Protein AF-A0A3C0AR75-F1 (afdb_monomer)

Solvent-accessible surface area (backbone atoms only — not comparable to full-atom values): 4696 Å² total; per-residue (Å²): 140,86,87,83,90,79,83,83,88,58,63,73,75,68,22,71,66,41,50,51,52,54,50,52,57,57,56,69,67,58,72,68,72,65,57,60,56,53,50,54,51,49,67,55,46,54,61,49,45,52,52,51,21,53,50,44,26,54,48,24,53,73,72,43,64,90,65,23,66,64,55,11,53,54,55,29,71,75,94

Radius of gyration: 30.59 Å; Cα contacts (8 Å, |Δi|>4): 36; chains: 1; bounding box: 62×20×83 Å

Secondary structure (DSSP, 8-state):
--------SS-GGGSHHHHHHHHHHHHHTS--THHHHHHHHHHHHHHHHHHHHHHHHHHHHHHPPSSHHHHHHHHHHH-

Sequence (79 aa):
TGSFLMKAEKVGGETLLSQIIQMVSSAQRSRAPIQRVVDTIAARFVPAVLAISVITFLLWSWLGPEPRFAYALINAVAV

Foldseek 3Di:
DDDDDDDDPDDDCRDPVNVVVVVVVVVVPPDDPVVVVVVVCCVVVVVVLLVVLVVQLVCQCVVNDPVSNVNSVVSSVVD

Structure (mmCIF, N/CA/C/O backbone):
data_AF-A0A3C0AR75-F1
#
_entry.id   AF-A0A3C0AR75-F1
#
loop_
_atom_site.group_PDB
_atom_site.id
_atom_site.type_symbol
_atom_site.label_atom_id
_atom_site.label_alt_id
_atom_site.label_comp_id
_atom_site.label_asym_id
_atom_site.label_entity_id
_atom_site.label_seq_id
_atom_site.pdbx_PDB_ins_code
_atom_site.Cartn_x
_atom_site.Cartn_y
_atom_site.Cartn_z
_atom_site.occupancy
_atom_site.B_iso_or_equiv
_atom_site.auth_seq_id
_atom_site.auth_comp_id
_atom_site.auth_asym_id
_atom_site.auth_atom_id
_atom_site.pdbx_PDB_model_num
ATOM 1 N N . THR A 1 1 ? -13.255 -5.488 54.271 1.00 71.25 1 THR A N 1
ATOM 2 C CA . THR A 1 1 ? -13.556 -6.230 53.027 1.00 71.25 1 THR A CA 1
ATOM 3 C C . THR A 1 1 ? -15.043 -6.516 53.008 1.00 71.25 1 THR A C 1
ATOM 5 O O . THR A 1 1 ? -15.550 -7.036 53.989 1.00 71.25 1 THR A O 1
ATOM 8 N N . GLY A 1 2 ? -15.761 -6.069 51.976 1.00 86.75 2 GLY A N 1
ATOM 9 C CA . GLY A 1 2 ? -17.222 -6.199 51.880 1.00 86.75 2 GLY A CA 1
ATOM 10 C C . GLY A 1 2 ? -17.621 -7.116 50.727 1.00 86.75 2 GLY A C 1
ATOM 11 O O . GLY A 1 2 ? -16.932 -7.146 49.710 1.00 86.75 2 GLY A O 1
ATOM 12 N N . SER A 1 3 ? -18.716 -7.856 50.890 1.00 91.06 3 SER A N 1
ATOM 13 C CA . SER A 1 3 ? -19.324 -8.666 49.831 1.00 91.06 3 SER A CA 1
ATOM 14 C C . SER A 1 3 ? -20.614 -8.017 49.348 1.00 91.06 3 SER A C 1
ATOM 16 O O . SER A 1 3 ? -21.364 -7.476 50.160 1.00 91.06 3 SER A O 1
ATOM 18 N N . PHE A 1 4 ? -20.918 -8.143 48.059 1.00 93.81 4 PHE A N 1
ATOM 19 C CA . PHE A 1 4 ? -2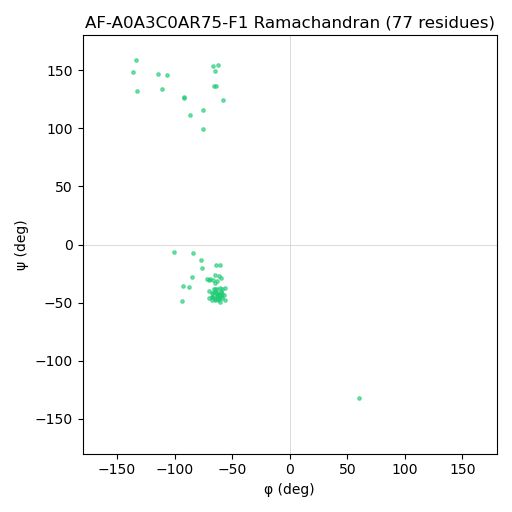2.224 -7.773 47.525 1.00 93.81 4 PHE A CA 1
ATOM 20 C C . PHE A 1 4 ? -22.731 -8.835 46.549 1.00 93.81 4 PHE A C 1
ATOM 22 O O . PHE A 1 4 ? -21.949 -9.502 45.872 1.00 93.81 4 PHE A O 1
ATOM 29 N N . LEU A 1 5 ? -24.051 -8.991 46.504 1.00 94.00 5 LEU A N 1
ATOM 30 C CA . LEU A 1 5 ? -24.743 -9.834 45.537 1.00 94.00 5 LEU A CA 1
ATOM 31 C C . LEU A 1 5 ? -25.119 -8.985 44.324 1.00 94.00 5 LEU A C 1
ATOM 33 O O . LEU A 1 5 ? -25.754 -7.941 44.456 1.00 94.00 5 LEU A O 1
ATOM 37 N N . MET A 1 6 ? -24.726 -9.450 43.142 1.00 94.06 6 MET A N 1
ATOM 38 C CA . MET A 1 6 ? -25.041 -8.834 41.858 1.00 94.06 6 MET A CA 1
ATOM 39 C C . MET A 1 6 ? -26.008 -9.727 41.087 1.00 94.06 6 MET A C 1
ATOM 41 O O . MET A 1 6 ? -25.769 -10.925 40.947 1.00 94.06 6 MET A O 1
ATOM 45 N N . LYS A 1 7 ? -27.062 -9.132 40.522 1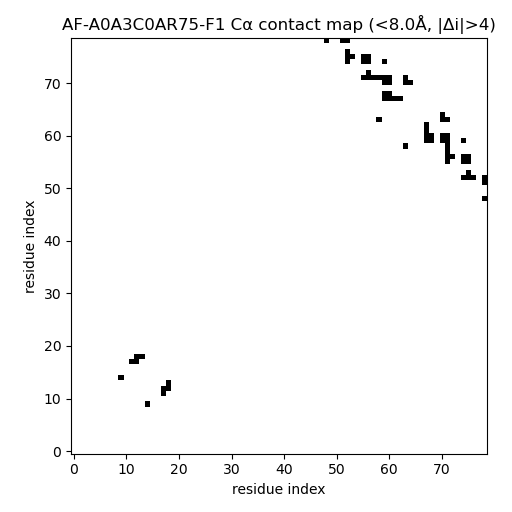.00 94.88 7 LYS A N 1
ATOM 46 C CA . LYS A 1 7 ? -27.887 -9.781 39.501 1.00 94.88 7 LYS A CA 1
ATOM 47 C C . LYS A 1 7 ? -27.331 -9.428 38.125 1.00 94.88 7 LYS A C 1
ATOM 49 O O . LYS A 1 7 ? -27.174 -8.254 37.807 1.00 94.88 7 LYS A O 1
ATOM 54 N N . ALA A 1 8 ? -27.040 -10.435 37.311 1.00 95.25 8 ALA A N 1
ATOM 55 C CA . ALA A 1 8 ? -26.615 -10.209 35.937 1.00 95.25 8 ALA A CA 1
ATOM 56 C C . ALA A 1 8 ? -27.826 -9.818 35.073 1.00 95.25 8 ALA A C 1
ATOM 58 O O . ALA A 1 8 ? -28.750 -10.612 34.909 1.00 95.25 8 ALA A O 1
ATOM 59 N N . GLU A 1 9 ? -27.823 -8.596 34.539 1.00 95.44 9 GLU A N 1
ATOM 60 C CA . GLU A 1 9 ? -28.864 -8.115 33.616 1.00 95.44 9 GLU A CA 1
ATOM 61 C C . GLU A 1 9 ? -28.561 -8.458 32.155 1.00 95.44 9 GLU A C 1
ATOM 63 O O . GLU A 1 9 ? -29.472 -8.765 31.395 1.00 95.44 9 GLU A O 1
ATOM 68 N N . LYS A 1 10 ? -27.282 -8.418 31.760 1.00 94.94 10 LYS A N 1
ATOM 69 C CA . LYS A 1 10 ? -26.812 -8.740 30.406 1.00 94.94 10 LYS A CA 1
ATOM 70 C C . LYS A 1 10 ? -25.619 -9.677 30.491 1.00 94.94 10 LYS A C 1
ATOM 72 O O . LYS A 1 10 ? -24.680 -9.416 31.242 1.00 94.94 10 LYS A O 1
ATOM 77 N N . VAL A 1 11 ? -25.648 -10.752 29.709 1.00 94.94 11 VAL A N 1
ATOM 78 C CA . VAL A 1 11 ? -24.605 -11.786 29.681 1.00 94.94 11 VAL A CA 1
ATOM 79 C C . VAL A 1 11 ? -24.225 -12.133 28.245 1.00 94.94 11 VAL A C 1
ATOM 81 O O . VAL A 1 11 ? -24.969 -11.858 27.305 1.00 94.94 11 VAL A O 1
ATOM 84 N N . GLY A 1 12 ? -23.036 -12.707 28.060 1.00 94.31 12 GLY A N 1
ATOM 85 C CA . GLY A 1 12 ? -22.534 -13.063 26.733 1.00 94.31 12 GLY A CA 1
ATOM 86 C C . GLY A 1 12 ? -22.409 -11.848 25.806 1.00 94.31 12 GLY A C 1
ATOM 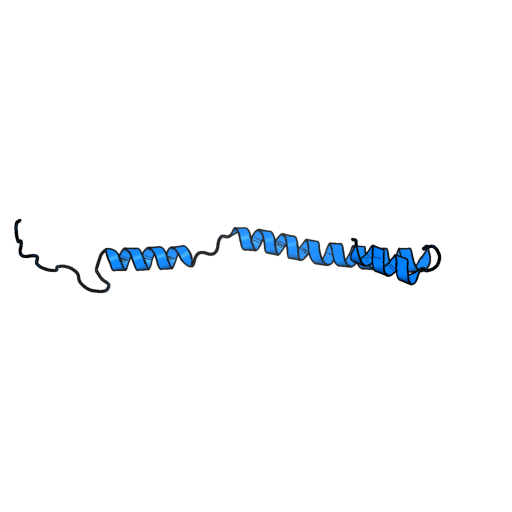87 O O . GLY A 1 12 ? -21.875 -10.809 26.203 1.00 94.31 12 GLY A O 1
ATOM 88 N N . GLY A 1 13 ? -22.919 -11.982 24.577 1.00 92.50 13 GLY A N 1
ATOM 89 C CA . GLY A 1 13 ? -22.800 -10.975 23.515 1.00 92.50 13 GLY A CA 1
ATOM 90 C C . GLY A 1 13 ? -23.495 -9.640 23.804 1.00 92.50 13 GLY A C 1
ATOM 91 O O . GLY A 1 13 ? -23.161 -8.631 23.191 1.00 92.50 13 GLY A O 1
ATOM 92 N N . GLU A 1 14 ? -24.416 -9.603 24.767 1.00 94.44 14 GLU A N 1
ATOM 93 C CA . GLU A 1 14 ? -25.128 -8.378 25.150 1.00 94.44 14 GLU A CA 1
ATOM 94 C C . GLU A 1 14 ? -24.352 -7.516 26.155 1.00 94.44 14 GLU A C 1
ATOM 96 O O . GLU A 1 14 ? -24.752 -6.388 26.462 1.00 94.44 14 GLU A O 1
ATOM 101 N N . THR A 1 15 ? -23.229 -8.025 26.670 1.00 96.81 15 THR A N 1
ATOM 102 C CA . THR A 1 15 ? -22.372 -7.285 27.600 1.00 96.81 15 THR A CA 1
ATOM 103 C C . THR A 1 15 ? -21.747 -6.063 26.936 1.00 96.81 15 THR A C 1
ATOM 105 O O . THR A 1 15 ? -21.411 -6.068 25.751 1.00 96.81 15 THR A O 1
ATOM 108 N N . LEU A 1 16 ? -21.500 -5.022 27.734 1.00 95.94 16 LEU A N 1
ATOM 109 C CA . LEU A 1 16 ? -20.775 -3.833 27.275 1.00 95.94 16 LEU A CA 1
ATOM 110 C C . LEU A 1 16 ? -19.394 -4.192 26.710 1.00 95.94 16 LEU A C 1
ATOM 112 O O . LEU A 1 16 ? -18.986 -3.644 25.691 1.00 95.94 16 LEU A O 1
ATOM 116 N N . LEU A 1 17 ? -18.702 -5.163 27.316 1.00 95.81 17 LEU A N 1
ATOM 117 C CA . LEU A 1 17 ? -17.413 -5.640 26.815 1.00 95.81 17 LEU A CA 1
ATOM 118 C C . LEU A 1 17 ? -17.536 -6.263 25.418 1.00 95.81 17 LEU A C 1
ATOM 120 O O . LEU A 1 17 ? -16.728 -5.958 24.545 1.00 95.81 17 LEU A O 1
ATOM 124 N N . SER A 1 18 ? -18.566 -7.080 25.178 1.00 96.50 18 SER A N 1
ATOM 125 C CA . SER A 1 18 ? -18.810 -7.655 23.849 1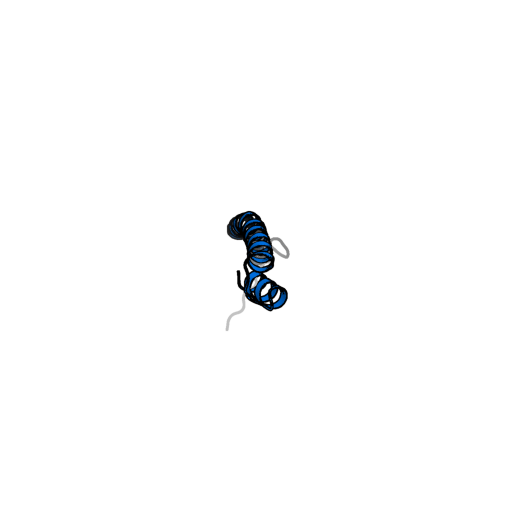.00 96.50 18 SER A CA 1
ATOM 126 C C . SER A 1 18 ? -19.120 -6.579 22.811 1.00 96.50 18 SER A C 1
ATOM 128 O O . SER A 1 18 ? -18.606 -6.641 21.697 1.00 96.50 18 SER A O 1
ATOM 130 N N . GLN A 1 19 ? -19.871 -5.539 23.184 1.00 95.44 19 GLN A N 1
ATOM 131 C CA . GLN A 1 19 ? -20.126 -4.397 22.301 1.00 95.44 19 GLN A CA 1
ATOM 132 C C . GLN A 1 19 ? -18.841 -3.627 21.966 1.00 95.44 19 GLN A C 1
ATOM 134 O O . GLN A 1 19 ? -18.636 -3.265 20.809 1.00 95.44 19 GLN A O 1
ATOM 139 N N . ILE A 1 20 ? -17.943 -3.427 22.938 1.00 95.94 20 ILE A N 1
ATOM 140 C CA . ILE A 1 20 ? -16.626 -2.815 22.705 1.00 95.94 20 ILE A CA 1
ATOM 141 C C . ILE A 1 20 ? -15.803 -3.670 21.737 1.00 95.94 20 ILE A C 1
ATOM 143 O O . ILE A 1 20 ? -15.253 -3.138 20.774 1.00 95.94 20 ILE A O 1
ATOM 147 N N . ILE A 1 21 ? -15.759 -4.991 21.937 1.00 94.94 21 ILE A N 1
ATOM 148 C CA . ILE A 1 21 ? -15.052 -5.915 21.036 1.00 94.94 21 ILE A CA 1
ATOM 149 C C . ILE A 1 21 ? -15.614 -5.812 19.612 1.00 94.94 21 ILE A C 1
ATOM 151 O O . ILE A 1 21 ? -14.848 -5.689 18.654 1.00 94.94 21 ILE A O 1
ATOM 155 N N . GLN A 1 22 ? -16.942 -5.801 19.462 1.00 93.94 22 GLN A N 1
ATOM 156 C CA . GLN A 1 22 ? -17.611 -5.658 18.168 1.00 93.94 22 GLN A CA 1
ATOM 157 C C . GLN A 1 22 ? -17.239 -4.330 17.487 1.00 93.94 22 GLN A C 1
ATOM 159 O O . GLN A 1 22 ? -16.916 -4.300 16.296 1.00 93.94 22 GLN A O 1
ATOM 164 N N . MET A 1 23 ? -17.242 -3.237 18.254 1.00 93.06 23 MET A N 1
ATOM 165 C CA . MET A 1 23 ? -16.926 -1.893 17.778 1.00 93.06 23 MET A CA 1
ATOM 166 C C . MET A 1 23 ? -15.464 -1.801 17.321 1.00 93.06 23 MET A C 1
ATOM 168 O O . MET A 1 23 ? -15.202 -1.377 16.195 1.00 93.06 23 MET A O 1
ATOM 172 N N . VAL A 1 24 ? -14.519 -2.311 18.117 1.00 92.81 24 VAL A N 1
ATOM 173 C CA . VAL A 1 24 ? -13.091 -2.374 17.761 1.00 92.81 24 VAL A CA 1
ATOM 174 C C . VAL A 1 24 ? -12.867 -3.244 16.521 1.00 92.81 24 VAL A C 1
ATOM 176 O O . VAL A 1 24 ? -12.173 -2.827 15.594 1.00 92.81 24 VAL A O 1
ATOM 179 N N . SER A 1 25 ? -13.504 -4.416 16.450 1.00 89.56 25 SER A N 1
ATOM 180 C CA . SER A 1 25 ? -13.438 -5.304 15.280 1.00 89.56 25 SER A CA 1
ATOM 181 C C . SER A 1 25 ? -13.944 -4.630 13.999 1.00 89.56 25 SER A C 1
ATOM 183 O O . SER A 1 25 ? -13.398 -4.849 12.913 1.00 89.56 25 SER A O 1
ATOM 185 N N . SER A 1 26 ? -15.002 -3.821 14.097 1.00 88.06 26 SER A N 1
ATOM 186 C CA . SER A 1 26 ? -15.529 -3.073 12.953 1.00 88.06 26 SER A CA 1
ATOM 187 C C . SER A 1 26 ? -14.585 -1.948 12.515 1.00 88.06 26 SER A C 1
ATOM 189 O O . SER A 1 26 ? -14.333 -1.799 11.320 1.00 88.06 26 SER A O 1
ATOM 191 N N . ALA A 1 27 ? -13.975 -1.232 13.465 1.00 85.31 27 ALA A N 1
ATOM 192 C CA . ALA A 1 27 ? -13.033 -0.150 13.188 1.00 85.31 27 ALA A CA 1
ATOM 193 C C . ALA A 1 27 ? -11.730 -0.654 12.538 1.00 85.31 27 ALA A C 1
ATOM 195 O O . ALA A 1 27 ? -11.262 -0.067 11.561 1.00 85.31 27 ALA A O 1
ATOM 196 N N . GLN A 1 28 ? -11.182 -1.782 13.011 1.00 80.00 28 GLN A N 1
ATOM 197 C CA . GLN A 1 28 ? -9.960 -2.389 12.455 1.00 80.00 28 GLN A CA 1
ATOM 198 C C . GLN A 1 28 ? -10.128 -2.879 11.009 1.00 80.00 28 GLN A C 1
ATOM 200 O O . GLN A 1 28 ? -9.155 -2.945 10.260 1.00 80.00 28 GLN A O 1
ATOM 205 N N . ARG A 1 29 ? -11.356 -3.212 10.589 1.00 68.12 29 ARG A N 1
ATOM 206 C CA . ARG A 1 29 ? -11.652 -3.614 9.203 1.00 68.12 29 ARG A CA 1
ATOM 207 C C . ARG A 1 29 ? -11.708 -2.443 8.226 1.00 68.12 29 ARG A C 1
ATOM 209 O O . ARG A 1 29 ? -11.664 -2.675 7.017 1.00 68.12 29 ARG A O 1
ATOM 216 N N . SER A 1 30 ? -11.765 -1.202 8.709 1.00 72.44 30 SER A N 1
ATOM 217 C CA . SER A 1 30 ? -11.619 -0.039 7.839 1.00 72.44 30 SER A CA 1
ATOM 218 C C . SER A 1 30 ? -10.135 0.112 7.479 1.00 72.44 30 SER A C 1
ATOM 220 O O . SER A 1 30 ? -9.312 0.559 8.276 1.00 72.44 30 SER A O 1
ATOM 222 N N . ARG A 1 31 ? -9.742 -0.354 6.286 1.00 63.06 31 ARG A N 1
ATOM 223 C CA . ARG A 1 31 ? -8.390 -0.083 5.782 1.00 63.06 31 ARG A CA 1
ATOM 224 C C . ARG A 1 31 ? -8.231 1.420 5.581 1.00 63.06 31 ARG A C 1
ATOM 226 O O . ARG A 1 31 ? -9.123 2.064 5.028 1.00 63.06 31 ARG A O 1
ATOM 233 N N . ALA A 1 32 ? -7.085 1.958 5.993 1.00 67.75 32 ALA A N 1
ATOM 234 C CA . ALA A 1 32 ? -6.782 3.368 5.821 1.00 67.75 32 ALA A CA 1
ATOM 235 C C . ALA A 1 32 ? -6.842 3.737 4.319 1.00 67.75 32 ALA A C 1
ATOM 237 O O . ALA A 1 32 ? -6.144 3.118 3.510 1.00 67.75 32 ALA A O 1
ATOM 238 N N . PRO A 1 33 ? -7.650 4.738 3.918 1.00 70.88 33 PRO A N 1
ATOM 239 C CA . PRO A 1 33 ? -7.873 5.099 2.512 1.00 70.88 33 PRO A CA 1
ATOM 240 C C . PRO A 1 33 ? -6.590 5.519 1.779 1.00 70.88 33 PRO A C 1
ATOM 242 O O . PRO A 1 33 ? -6.537 5.477 0.551 1.00 70.88 33 PRO A O 1
ATOM 245 N N . ILE A 1 34 ? -5.543 5.865 2.531 1.00 79.94 34 ILE A N 1
ATOM 246 C CA . ILE A 1 34 ? -4.236 6.271 2.018 1.00 79.94 34 ILE A CA 1
ATOM 247 C C . ILE A 1 34 ? -3.537 5.183 1.191 1.00 79.94 34 ILE A C 1
ATOM 249 O O . ILE A 1 34 ? -2.801 5.519 0.267 1.00 79.94 34 ILE A O 1
ATOM 253 N N . GLN A 1 35 ? -3.819 3.896 1.437 1.00 81.19 35 GLN A N 1
ATOM 254 C CA . GLN A 1 35 ? -3.229 2.800 0.660 1.00 81.19 35 GLN A CA 1
ATOM 255 C C . GLN A 1 35 ? -3.584 2.912 -0.834 1.00 81.19 35 GLN A C 1
ATOM 257 O O . GLN A 1 35 ? -2.710 2.796 -1.684 1.00 81.19 35 GLN A O 1
ATOM 262 N N . ARG A 1 36 ? -4.835 3.274 -1.159 1.00 84.19 36 ARG A N 1
ATOM 263 C CA . ARG A 1 36 ? -5.279 3.444 -2.556 1.00 84.19 36 ARG A CA 1
ATOM 264 C C . ARG A 1 36 ? -4.568 4.592 -3.272 1.00 84.19 36 ARG A C 1
ATOM 266 O O . ARG A 1 36 ? -4.351 4.525 -4.480 1.00 84.19 36 ARG A O 1
ATOM 273 N N . VAL A 1 37 ? -4.221 5.650 -2.539 1.00 86.94 37 VAL A N 1
ATOM 274 C CA . VAL A 1 37 ? -3.499 6.806 -3.090 1.00 86.94 37 VAL A CA 1
ATOM 275 C C . VAL A 1 37 ? -2.083 6.391 -3.484 1.00 86.94 37 VAL A C 1
ATOM 277 O O . VAL A 1 37 ? -1.649 6.681 -4.597 1.00 86.94 37 VAL A O 1
ATOM 280 N N . VAL A 1 38 ? -1.400 5.648 -2.610 1.00 88.75 38 VAL A N 1
ATOM 281 C CA . VAL A 1 38 ? -0.061 5.108 -2.882 1.00 88.75 38 VAL A CA 1
ATOM 282 C C . VAL A 1 38 ? -0.091 4.141 -4.066 1.00 88.75 38 VAL A C 1
ATOM 284 O O . VAL A 1 38 ? 0.718 4.283 -4.982 1.00 88.75 38 VAL A O 1
ATOM 287 N N . ASP A 1 39 ? -1.065 3.230 -4.103 1.00 92.12 39 ASP A N 1
ATOM 288 C CA . ASP A 1 39 ? -1.207 2.259 -5.194 1.00 92.12 39 ASP A CA 1
ATOM 289 C C . ASP A 1 39 ? -1.432 2.951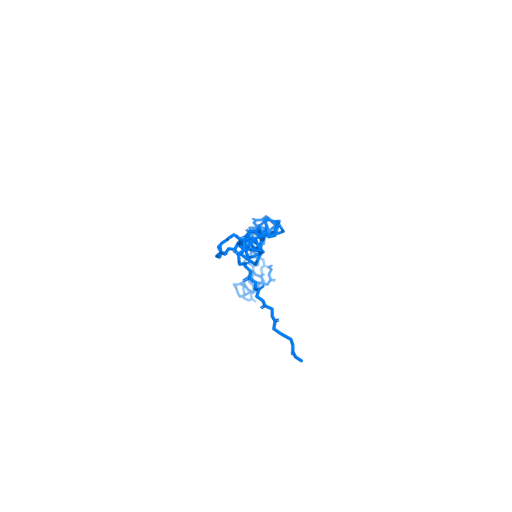 -6.548 1.00 92.12 39 ASP A C 1
ATOM 291 O O . ASP A 1 39 ? -0.879 2.536 -7.565 1.00 92.12 39 ASP A O 1
ATOM 295 N N . THR A 1 40 ? -2.184 4.056 -6.570 1.00 90.81 40 THR A N 1
ATOM 296 C CA . THR A 1 40 ? -2.431 4.840 -7.794 1.00 90.81 40 THR A CA 1
ATOM 297 C C . THR A 1 40 ? -1.159 5.524 -8.300 1.00 90.81 40 THR A C 1
ATOM 299 O O . THR A 1 40 ? -0.890 5.526 -9.503 1.00 90.81 40 THR A O 1
ATOM 302 N N . ILE A 1 41 ? -0.352 6.085 -7.395 1.00 93.00 41 ILE A N 1
ATOM 303 C CA . ILE A 1 41 ? 0.932 6.702 -7.753 1.00 93.00 41 ILE A CA 1
ATOM 304 C C . ILE A 1 41 ? 1.883 5.633 -8.295 1.00 93.00 41 ILE A C 1
ATOM 306 O O . ILE A 1 41 ? 2.450 5.812 -9.373 1.00 93.00 41 ILE A O 1
ATOM 310 N N . ALA A 1 42 ? 2.006 4.498 -7.601 1.00 93.81 42 ALA A N 1
ATOM 311 C CA . ALA A 1 42 ? 2.840 3.379 -8.030 1.00 93.81 42 ALA A CA 1
ATOM 312 C C . ALA A 1 42 ? 2.407 2.835 -9.402 1.00 93.81 42 ALA A C 1
ATOM 314 O O . ALA A 1 42 ? 3.256 2.605 -10.265 1.00 93.81 42 ALA A O 1
ATOM 315 N N . ALA A 1 43 ? 1.097 2.724 -9.647 1.00 94.50 43 ALA A N 1
ATOM 316 C CA . ALA A 1 43 ? 0.547 2.263 -10.920 1.00 94.50 43 ALA A CA 1
ATOM 317 C C . ALA A 1 43 ? 0.950 3.144 -12.113 1.00 94.50 43 ALA A C 1
ATOM 319 O O . ALA A 1 43 ? 1.061 2.639 -13.229 1.00 94.50 43 ALA A O 1
ATOM 320 N N . ARG A 1 44 ? 1.197 4.446 -11.905 1.00 95.25 44 ARG A N 1
ATOM 321 C CA . ARG A 1 44 ? 1.683 5.344 -12.967 1.00 95.25 44 ARG A CA 1
ATOM 322 C C . ARG A 1 44 ? 3.205 5.460 -13.003 1.00 95.25 44 ARG A C 1
ATOM 324 O O . ARG A 1 44 ? 3.767 5.574 -14.091 1.00 95.25 44 ARG A O 1
ATOM 331 N N . PHE A 1 45 ? 3.850 5.428 -11.841 1.00 95.69 45 PHE A N 1
ATOM 332 C CA . PHE A 1 45 ? 5.293 5.594 -11.690 1.00 95.69 45 PHE A CA 1
ATOM 333 C C . PHE A 1 45 ? 6.073 4.395 -12.235 1.00 95.69 45 PHE A C 1
ATOM 335 O O . PHE A 1 45 ? 7.002 4.581 -13.016 1.00 95.69 45 PHE A O 1
ATOM 342 N N . VAL A 1 46 ? 5.658 3.167 -11.904 1.00 95.94 46 VAL A N 1
ATOM 343 C CA . VAL A 1 46 ? 6.380 1.950 -12.310 1.00 95.94 46 VAL A CA 1
ATOM 344 C C . VAL A 1 46 ? 6.464 1.811 -13.838 1.00 95.94 46 VAL A C 1
ATOM 346 O O . VAL A 1 46 ? 7.574 1.651 -14.346 1.00 95.94 46 VAL A O 1
ATOM 349 N N . PRO A 1 47 ? 5.366 1.949 -14.614 1.00 95.62 47 PRO A N 1
ATOM 350 C CA . PRO A 1 47 ? 5.464 1.904 -16.073 1.00 95.62 47 PRO A CA 1
ATOM 351 C C . PRO A 1 47 ? 6.299 3.048 -16.660 1.00 95.62 47 PRO A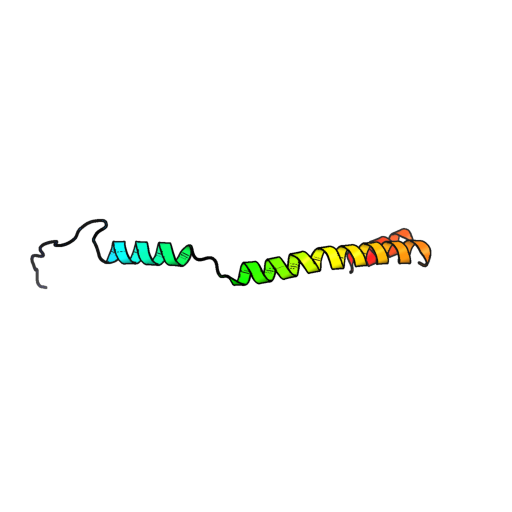 C 1
ATOM 353 O O . PRO A 1 47 ? 6.934 2.866 -17.696 1.00 95.62 47 PRO A O 1
ATOM 356 N N . ALA A 1 48 ? 6.307 4.223 -16.018 1.00 96.62 48 ALA A N 1
ATOM 357 C CA . ALA A 1 48 ? 7.100 5.361 -16.475 1.00 96.62 48 ALA A CA 1
ATOM 358 C C . ALA A 1 48 ? 8.605 5.096 -16.327 1.00 96.62 48 ALA A C 1
ATOM 360 O O . ALA A 1 48 ? 9.344 5.274 -17.291 1.00 96.62 48 ALA A O 1
ATOM 361 N N . VAL A 1 49 ? 9.049 4.610 -15.164 1.00 96.00 49 VAL A N 1
ATOM 362 C CA . VAL A 1 49 ? 10.458 4.247 -14.932 1.00 96.00 49 VAL A CA 1
ATOM 363 C C . VAL A 1 49 ? 10.885 3.112 -15.858 1.00 96.00 49 VAL A C 1
ATOM 365 O O . VAL A 1 49 ? 11.928 3.208 -16.498 1.00 96.00 49 VAL A O 1
ATOM 368 N N . LEU A 1 50 ? 10.042 2.088 -16.033 1.00 95.31 50 LEU A N 1
ATOM 369 C CA . LEU A 1 50 ? 10.321 0.986 -16.957 1.00 95.31 50 LEU A CA 1
ATOM 370 C C . LEU A 1 50 ? 10.548 1.488 -18.395 1.00 95.31 50 LEU A C 1
ATOM 372 O O . LEU A 1 50 ? 11.490 1.063 -19.060 1.00 95.31 50 LEU A O 1
ATOM 376 N N . ALA A 1 51 ? 9.717 2.421 -18.870 1.00 95.81 51 ALA A N 1
ATOM 377 C CA . ALA A 1 51 ? 9.882 3.014 -20.195 1.00 95.81 51 ALA A CA 1
ATOM 378 C C . ALA A 1 51 ? 11.201 3.795 -20.316 1.00 95.81 51 ALA A C 1
ATOM 380 O O . ALA A 1 51 ? 11.907 3.654 -21.315 1.00 95.81 51 ALA A O 1
ATOM 381 N N . ILE A 1 52 ? 11.560 4.580 -19.295 1.00 95.25 52 ILE A N 1
ATOM 382 C CA . ILE A 1 52 ? 12.818 5.340 -19.275 1.00 95.25 52 ILE A CA 1
ATOM 383 C C . ILE A 1 52 ? 14.023 4.388 -19.244 1.00 95.25 52 ILE A C 1
ATOM 385 O O . ILE A 1 52 ? 14.989 4.617 -19.971 1.00 95.25 52 ILE A O 1
ATOM 389 N N . SER A 1 53 ? 13.960 3.299 -18.476 1.00 92.81 53 SER A N 1
ATOM 390 C CA . SER A 1 53 ? 15.007 2.272 -18.417 1.00 92.81 53 SER A CA 1
ATOM 391 C C . SER A 1 53 ? 15.238 1.618 -19.785 1.00 92.81 53 SER A C 1
ATOM 393 O O . SER A 1 53 ? 16.376 1.545 -20.251 1.00 92.81 53 SER A O 1
ATOM 395 N N . VAL A 1 54 ? 14.169 1.254 -20.505 1.00 93.62 54 VAL A N 1
ATOM 396 C CA . VAL A 1 54 ? 14.270 0.710 -21.874 1.00 93.62 54 VAL A CA 1
ATOM 397 C C . VAL A 1 54 ? 14.884 1.727 -22.839 1.00 93.62 54 VAL A C 1
ATOM 399 O O . VAL A 1 54 ? 15.773 1.379 -23.615 1.00 93.62 54 VAL A O 1
ATOM 402 N N . ILE A 1 55 ? 14.456 2.991 -22.783 1.00 93.19 55 ILE A N 1
ATOM 403 C CA . ILE A 1 55 ? 15.034 4.060 -23.614 1.00 93.19 55 ILE A CA 1
ATOM 404 C C . ILE A 1 55 ? 16.525 4.227 -23.301 1.00 93.19 55 ILE A C 1
ATOM 406 O O . ILE A 1 55 ? 17.345 4.319 -24.213 1.00 93.19 55 ILE A O 1
ATOM 410 N N . THR A 1 56 ? 16.887 4.212 -22.020 1.00 89.12 56 THR A N 1
ATOM 411 C CA . THR A 1 56 ? 18.271 4.345 -21.551 1.00 89.12 56 THR A CA 1
ATOM 412 C C . THR A 1 56 ? 19.126 3.188 -22.054 1.00 89.12 56 THR A C 1
ATOM 414 O O . THR A 1 56 ? 20.199 3.421 -22.609 1.00 89.12 56 THR A O 1
ATOM 417 N N . PHE A 1 57 ? 18.629 1.954 -21.951 1.00 87.19 57 PHE A N 1
ATOM 418 C CA . PHE A 1 57 ? 19.289 0.772 -22.496 1.00 87.19 57 PHE A CA 1
ATOM 419 C C . PHE A 1 57 ? 19.549 0.912 -24.003 1.00 87.19 57 PHE A C 1
ATOM 421 O O . PHE A 1 57 ? 20.672 0.697 -24.459 1.00 87.19 57 PHE A O 1
ATOM 428 N N . LEU A 1 58 ? 18.540 1.329 -24.776 1.00 89.12 58 LEU A N 1
ATOM 429 C CA . LEU A 1 58 ? 18.664 1.503 -26.226 1.00 89.12 58 LEU A CA 1
ATOM 430 C C . LEU A 1 58 ? 19.678 2.597 -26.589 1.00 89.12 58 LEU A C 1
ATOM 432 O O . LEU A 1 58 ? 20.549 2.366 -27.429 1.00 89.12 58 LEU A O 1
ATOM 436 N N . LEU A 1 59 ? 19.623 3.753 -25.923 1.00 88.25 59 LEU A N 1
ATOM 437 C CA . LEU A 1 59 ? 20.553 4.862 -26.157 1.00 88.25 59 LEU A CA 1
ATOM 438 C C . LEU A 1 59 ? 22.001 4.465 -25.858 1.00 88.25 59 LEU A C 1
ATOM 440 O O . LEU A 1 59 ? 22.885 4.699 -26.680 1.00 88.25 59 LEU A O 1
ATOM 444 N N . TRP A 1 60 ? 22.246 3.813 -24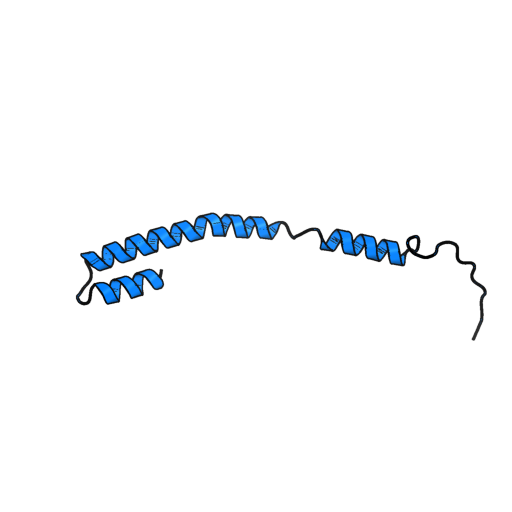.721 1.00 84.19 60 TRP A N 1
ATOM 445 C CA . TRP A 1 60 ? 23.587 3.358 -24.355 1.00 84.19 60 TRP A CA 1
ATOM 446 C C . TRP A 1 60 ? 24.083 2.202 -25.227 1.00 84.19 60 TRP A C 1
ATOM 448 O O . TRP A 1 60 ? 25.278 2.121 -25.502 1.00 84.19 60 TRP A O 1
ATOM 458 N N . SER A 1 61 ? 23.189 1.345 -25.729 1.00 79.56 61 SER A N 1
ATOM 459 C CA . SER A 1 61 ? 23.567 0.285 -26.671 1.00 79.56 61 SER A CA 1
ATOM 460 C C . SER A 1 61 ? 24.038 0.835 -28.027 1.00 79.56 61 SER A C 1
ATOM 462 O O . SER A 1 61 ? 24.916 0.239 -28.653 1.00 79.56 61 SER A O 1
ATOM 464 N N . TRP A 1 62 ? 23.508 1.989 -28.459 1.00 80.81 62 TRP A N 1
ATOM 465 C CA . TRP A 1 62 ? 23.820 2.588 -29.762 1.00 80.81 62 TRP A CA 1
ATOM 466 C C . TRP A 1 62 ? 24.959 3.613 -29.691 1.00 80.81 62 TRP A C 1
ATOM 468 O O . TRP A 1 62 ? 25.887 3.555 -30.498 1.00 80.81 62 TRP A O 1
ATOM 478 N N . LEU A 1 63 ? 24.903 4.545 -28.734 1.00 81.12 63 LEU A N 1
ATOM 479 C CA . LEU A 1 63 ? 25.844 5.669 -28.617 1.00 81.12 63 LEU A CA 1
ATOM 480 C C . LEU A 1 63 ? 26.942 5.447 -27.566 1.00 81.12 63 LEU A C 1
ATOM 482 O O . LEU A 1 63 ? 27.848 6.271 -27.447 1.00 81.12 63 LEU A O 1
ATOM 486 N N . GLY A 1 64 ? 26.866 4.364 -26.790 1.00 72.50 64 GLY A N 1
ATOM 487 C CA . GLY A 1 64 ? 27.787 4.113 -25.687 1.00 72.50 64 GLY A CA 1
ATOM 488 C C . GLY A 1 64 ? 29.238 3.852 -26.129 1.00 72.50 64 GLY A C 1
ATOM 489 O O . GLY A 1 64 ? 29.479 3.334 -27.229 1.00 72.50 64 GLY A O 1
ATOM 490 N N . PRO A 1 65 ? 30.221 4.151 -25.258 1.00 73.56 65 PRO A N 1
ATOM 491 C CA . PRO A 1 65 ? 31.598 3.685 -25.414 1.00 73.56 65 PRO A CA 1
ATOM 492 C C . PRO A 1 65 ? 31.676 2.150 -25.359 1.00 73.56 65 PRO A C 1
ATOM 494 O O . PRO A 1 65 ? 30.825 1.500 -24.746 1.00 73.56 65 PRO A O 1
ATOM 497 N N . GLU A 1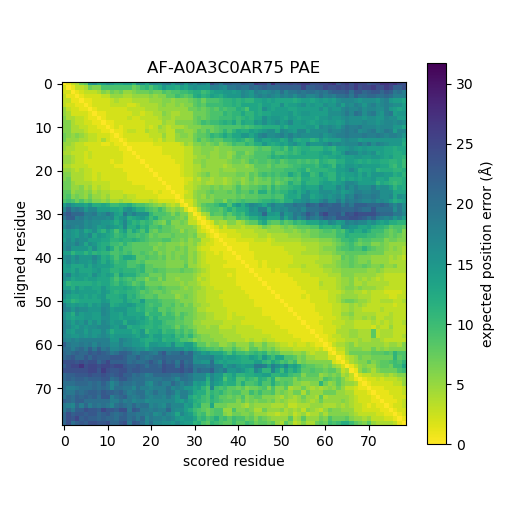 66 ? 32.698 1.543 -25.969 1.00 74.25 66 GLU A N 1
ATOM 498 C CA . GLU A 1 66 ? 32.966 0.121 -25.720 1.00 74.25 66 GLU A CA 1
ATOM 499 C C . GLU A 1 66 ? 33.395 -0.096 -24.258 1.00 74.25 66 GLU A C 1
ATOM 501 O O . GLU A 1 66 ? 34.222 0.674 -23.766 1.00 74.25 66 GLU A O 1
ATOM 506 N N . PRO A 1 67 ? 32.891 -1.128 -23.548 1.00 78.06 67 PRO A N 1
ATOM 507 C CA . PRO A 1 67 ? 31.929 -2.162 -23.954 1.00 78.06 67 PRO A CA 1
ATOM 508 C C . PRO A 1 67 ? 30.456 -1.738 -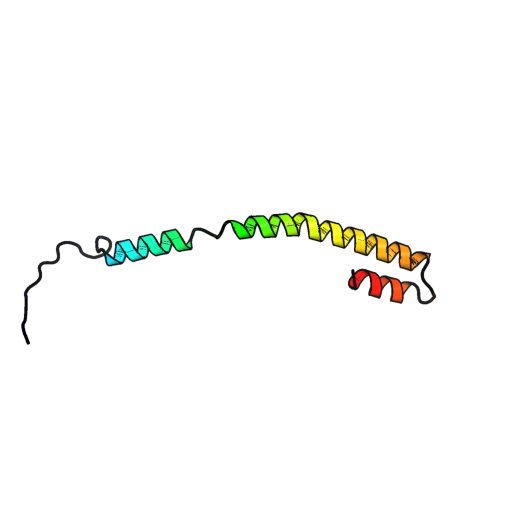23.769 1.00 78.06 67 PRO A C 1
ATOM 510 O O . PRO A 1 67 ? 29.928 -1.666 -22.656 1.00 78.06 67 PRO A O 1
ATOM 513 N N . ARG A 1 68 ? 29.755 -1.541 -24.893 1.00 74.62 68 ARG A N 1
ATOM 514 C CA . ARG A 1 68 ? 28.413 -0.927 -24.947 1.00 74.62 68 ARG A CA 1
ATOM 515 C C . ARG A 1 68 ? 27.354 -1.666 -24.132 1.00 74.62 68 ARG A C 1
ATOM 517 O O . ARG A 1 68 ? 26.576 -1.042 -23.418 1.00 74.62 68 ARG A O 1
ATOM 524 N N . PHE A 1 69 ? 27.349 -2.999 -24.198 1.00 74.75 69 PHE A N 1
ATOM 525 C CA . PHE A 1 69 ? 26.373 -3.826 -23.482 1.00 74.75 69 PHE A CA 1
ATOM 526 C C . PHE A 1 69 ? 26.508 -3.733 -21.960 1.00 74.75 69 PHE A C 1
ATOM 528 O O . PHE A 1 69 ? 25.491 -3.691 -21.273 1.00 74.75 69 PHE A O 1
ATOM 535 N N . ALA A 1 70 ? 27.733 -3.665 -21.428 1.00 79.44 70 ALA A N 1
ATOM 536 C CA . ALA A 1 70 ? 27.952 -3.564 -19.986 1.00 79.44 70 ALA A CA 1
ATOM 537 C C . ALA A 1 70 ? 27.447 -2.216 -19.447 1.00 79.44 70 ALA A C 1
ATOM 539 O O . ALA A 1 70 ? 26.713 -2.180 -18.461 1.00 79.44 70 ALA A O 1
ATOM 540 N N . TYR A 1 71 ? 27.762 -1.117 -20.141 1.00 78.00 71 TYR A N 1
ATOM 541 C CA . TYR A 1 71 ? 27.266 0.212 -19.777 1.00 78.00 71 TYR A CA 1
ATOM 542 C C . TYR A 1 71 ? 25.747 0.346 -19.934 1.00 78.00 71 TYR A C 1
ATOM 544 O O . TYR A 1 71 ? 25.102 0.962 -19.087 1.00 78.00 71 TYR A O 1
ATOM 552 N N . ALA A 1 72 ? 25.158 -0.245 -20.976 1.00 76.31 72 ALA A N 1
ATOM 553 C CA . ALA A 1 72 ? 23.710 -0.230 -21.168 1.00 76.31 72 ALA A CA 1
ATOM 554 C C . ALA A 1 72 ? 22.969 -0.946 -20.028 1.00 76.31 72 ALA A C 1
ATOM 556 O O . ALA A 1 72 ? 21.977 -0.424 -19.527 1.00 76.31 72 ALA A O 1
ATOM 557 N N . LEU A 1 73 ? 23.474 -2.099 -19.575 1.00 80.38 73 LEU A N 1
ATOM 558 C CA . LEU A 1 73 ? 22.890 -2.860 -18.466 1.00 80.38 73 LEU A CA 1
ATOM 559 C C . LEU A 1 73 ? 22.995 -2.117 -17.129 1.00 80.38 73 LEU A C 1
ATOM 561 O O . LEU A 1 73 ? 22.009 -2.030 -16.404 1.00 80.38 73 LEU A O 1
ATOM 565 N N . ILE A 1 74 ? 24.163 -1.545 -16.820 1.00 85.31 74 ILE A N 1
ATOM 566 C CA . ILE A 1 74 ? 24.376 -0.799 -15.570 1.00 85.31 74 ILE A CA 1
ATOM 567 C C . ILE A 1 74 ? 23.450 0.420 -15.505 1.00 85.31 74 ILE A C 1
ATOM 569 O O . ILE A 1 74 ? 22.763 0.618 -14.505 1.00 85.31 74 ILE A O 1
ATOM 573 N N . ASN A 1 75 ? 23.386 1.213 -16.577 1.00 81.31 75 ASN A N 1
ATOM 574 C CA . ASN A 1 75 ? 22.572 2.428 -16.591 1.00 81.31 75 ASN A CA 1
ATOM 575 C C . ASN A 1 75 ? 21.064 2.140 -16.639 1.00 81.31 75 ASN A C 1
ATOM 577 O O . ASN A 1 75 ? 20.291 2.913 -16.088 1.00 81.31 75 ASN A O 1
ATOM 581 N N . ALA A 1 76 ? 20.636 1.030 -17.245 1.00 80.00 76 ALA A N 1
ATOM 582 C CA . ALA A 1 76 ? 19.230 0.625 -17.239 1.00 80.00 76 ALA A CA 1
ATOM 583 C C . ALA A 1 76 ? 18.737 0.173 -15.853 1.00 80.00 76 ALA A C 1
ATOM 585 O O . ALA A 1 76 ? 17.556 0.326 -15.561 1.00 80.00 76 ALA A O 1
ATOM 586 N N . VAL A 1 77 ? 19.620 -0.384 -15.014 1.00 84.31 77 VAL A N 1
ATOM 587 C CA . VAL A 1 77 ? 19.299 -0.793 -13.632 1.00 84.31 77 VAL A CA 1
ATOM 588 C C . VAL A 1 77 ? 19.414 0.375 -12.646 1.00 84.31 77 VAL A C 1
ATOM 590 O O . VAL A 1 77 ? 18.744 0.376 -11.618 1.00 84.31 77 VAL A O 1
ATOM 593 N N . ALA A 1 78 ? 20.275 1.355 -12.935 1.00 85.12 78 ALA A N 1
ATOM 594 C CA . ALA A 1 78 ? 20.507 2.510 -12.068 1.00 85.12 78 ALA A CA 1
ATOM 595 C C . ALA A 1 78 ? 19.396 3.579 -12.118 1.00 85.12 78 ALA A C 1
ATOM 597 O O . ALA A 1 78 ? 19.322 4.399 -11.202 1.00 85.12 78 ALA A O 1
ATOM 598 N N . VAL A 1 79 ? 18.582 3.590 -13.180 1.00 79.25 79 VAL A N 1
ATOM 599 C CA . VAL A 1 79 ? 17.450 4.512 -13.403 1.00 79.25 79 VAL A CA 1
ATOM 600 C C . VAL A 1 79 ? 16.144 3.891 -12.929 1.00 79.25 79 VAL A C 1
ATOM 602 O O . VAL A 1 79 ? 15.398 4.599 -12.215 1.00 79.25 79 VAL A O 1
#

pLDDT: mean 87.18, std 8.71, range [63.06, 96.81]

Mean predicted aligned error: 9.39 Å